Protein AF-A0AAU6WX00-F1 (afdb_monomer)

InterPro domains:
  IPR026444 Secretion system, C-terminal sorting domain [PF18962] (51-126)
  IPR026444 Secretion system, C-terminal sorting domain [TIGR04183] (52-126)

Radius of gyration: 24.41 Å; Cα contacts (8 Å, |Δi|>4): 246; chains: 1; bounding box: 46×41×66 Å

Secondary structure (DSSP, 8-state):
-THHHHHTTTB-TT-B---TT-TT--B-B----GGG--TTS---------EEESSSBSSEEEEEPPTT-EEEEEEEEEETT--EEEEEEEE-TTS---EE-TTPPSEEEEEEEEEETEEEEEEEEE--

Foldseek 3Di:
DCQQVCLVVQNEPPWDCPDPVDNPGTHGHNHHPPVPPDCPVPPPPVAQPKDKPDAQDEFWIWIQGPPQFDFFKKKWKAAPVRDTQDIDTRHDNPDRDIDTCPSPDFHKIKIFMDGDVDTHIDIGGYDD

Organism: NCBI:txid1854762

Structure (mmCIF, N/CA/C/O backbone):
data_AF-A0AAU6WX00-F1
#
_entry.id   AF-A0AAU6WX00-F1
#
loop_
_atom_site.group_PDB
_atom_site.id
_atom_site.type_symbol
_atom_site.label_atom_id
_atom_site.label_alt_id
_atom_site.label_comp_id
_atom_site.label_asym_id
_atom_site.label_entity_id
_atom_site.label_seq_id
_atom_site.pdbx_PDB_ins_code
_atom_site.Cartn_x
_atom_site.Cartn_y
_atom_site.Cartn_z
_atom_site.occupancy
_atom_site.B_iso_or_equiv
_atom_site.auth_seq_id
_atom_site.auth_comp_id
_atom_site.auth_asym_id
_atom_site.auth_atom_id
_atom_site.pdbx_PDB_model_num
ATOM 1 N N . MET A 1 1 ? 3.918 -11.934 -25.300 1.00 56.75 1 MET A N 1
ATOM 2 C CA . MET A 1 1 ? 4.643 -11.734 -26.574 1.00 56.75 1 MET A CA 1
ATOM 3 C C . MET A 1 1 ? 5.669 -12.849 -26.739 1.00 56.75 1 MET A C 1
ATOM 5 O O . MET A 1 1 ? 6.409 -13.113 -25.801 1.00 56.75 1 MET A O 1
ATOM 9 N N . ILE A 1 2 ? 5.679 -13.530 -27.888 1.00 70.06 2 ILE A N 1
ATOM 10 C CA . ILE A 1 2 ? 6.381 -14.813 -28.104 1.00 70.06 2 ILE A CA 1
ATOM 11 C C . ILE A 1 2 ? 7.905 -14.628 -28.327 1.00 70.06 2 ILE A C 1
ATOM 13 O O . ILE A 1 2 ? 8.667 -15.587 -28.233 1.00 70.06 2 ILE A O 1
ATOM 17 N N . TRP A 1 3 ? 8.397 -13.394 -28.498 1.00 77.31 3 TRP A N 1
ATOM 18 C CA . TRP A 1 3 ? 9.806 -13.103 -28.816 1.00 77.31 3 TRP A CA 1
ATOM 19 C C . TRP A 1 3 ? 10.831 -13.696 -27.837 1.00 77.31 3 TRP A C 1
ATOM 21 O O . TRP A 1 3 ? 11.871 -14.190 -28.253 1.00 77.31 3 TRP A O 1
ATOM 31 N N . ARG A 1 4 ? 10.517 -13.741 -26.534 1.00 77.50 4 ARG A N 1
ATOM 32 C CA . ARG A 1 4 ? 11.391 -14.372 -25.525 1.00 77.50 4 ARG A CA 1
ATOM 33 C C . ARG A 1 4 ? 11.595 -15.869 -25.768 1.00 77.50 4 ARG A C 1
ATOM 35 O O . ARG A 1 4 ? 12.636 -16.401 -25.406 1.00 77.50 4 ARG A O 1
ATOM 42 N N . THR A 1 5 ? 10.606 -16.554 -26.339 1.00 82.38 5 THR A N 1
ATOM 43 C CA . THR A 1 5 ? 10.718 -17.990 -26.637 1.00 82.38 5 THR A CA 1
ATOM 44 C C . THR A 1 5 ? 11.569 -18.244 -27.876 1.00 82.38 5 THR A C 1
ATOM 46 O O . THR A 1 5 ? 12.375 -19.165 -27.853 1.00 82.38 5 THR A O 1
ATOM 49 N N . PHE A 1 6 ? 11.470 -17.395 -28.902 1.00 86.62 6 PHE A N 1
ATOM 50 C CA . PHE A 1 6 ? 12.284 -17.500 -30.116 1.00 86.62 6 PHE A CA 1
ATOM 51 C C . PHE A 1 6 ? 13.732 -17.063 -29.887 1.00 86.62 6 PHE A C 1
ATOM 53 O O . PHE A 1 6 ? 14.642 -17.813 -30.223 1.00 86.62 6 PHE A O 1
ATOM 60 N N . ALA A 1 7 ? 13.953 -15.93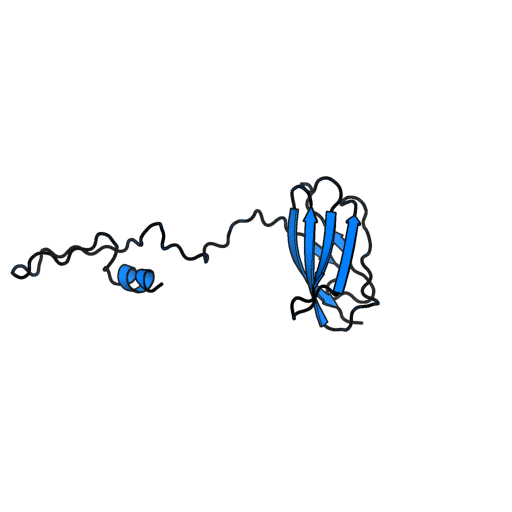5 -29.207 1.00 88.31 7 ALA A N 1
ATOM 61 C CA . ALA A 1 7 ? 15.293 -15.476 -28.851 1.00 88.31 7 ALA A CA 1
ATOM 62 C C . ALA A 1 7 ? 16.045 -16.518 -28.006 1.00 88.31 7 ALA A C 1
ATOM 64 O O . ALA A 1 7 ? 17.195 -16.812 -28.288 1.00 88.31 7 ALA A O 1
ATOM 65 N N . LYS A 1 8 ? 15.382 -17.197 -27.054 1.00 86.81 8 LYS A N 1
ATOM 66 C CA . LYS A 1 8 ? 15.976 -18.326 -26.302 1.00 86.81 8 LYS A CA 1
ATOM 67 C C . LYS A 1 8 ? 16.392 -19.521 -27.167 1.00 86.81 8 LYS A C 1
ATOM 69 O O . LYS A 1 8 ? 17.157 -20.355 -26.698 1.00 86.81 8 LYS A O 1
ATOM 74 N N . ARG A 1 9 ? 15.858 -19.639 -28.383 1.00 91.00 9 ARG A N 1
ATOM 75 C CA . ARG A 1 9 ? 16.219 -20.675 -29.359 1.00 91.00 9 ARG A CA 1
ATOM 76 C C . ARG A 1 9 ? 17.183 -20.156 -30.437 1.00 91.00 9 ARG A C 1
ATOM 78 O O . ARG A 1 9 ? 17.274 -20.787 -31.481 1.00 91.00 9 ARG A O 1
ATOM 85 N N . GLY A 1 10 ? 17.858 -19.026 -30.203 1.00 89.25 10 GLY A N 1
ATOM 86 C CA . GLY A 1 10 ? 18.832 -18.445 -31.135 1.00 89.25 10 GLY A CA 1
ATOM 87 C C . GLY A 1 10 ? 18.215 -17.597 -32.252 1.00 89.25 10 GLY A C 1
ATOM 88 O O . GLY A 1 10 ? 18.916 -17.203 -33.179 1.00 89.25 10 GLY A O 1
ATOM 89 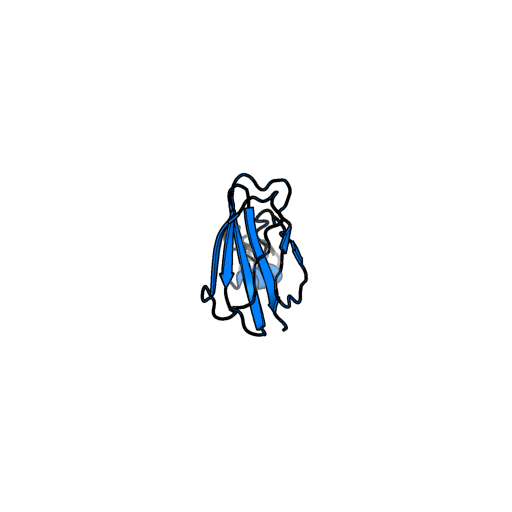N N . LEU A 1 11 ? 16.909 -17.303 -32.174 1.00 90.81 11 LEU A N 1
ATOM 90 C CA . LEU A 1 11 ? 16.162 -16.497 -33.149 1.00 90.81 11 LEU A CA 1
ATOM 91 C C . LEU A 1 11 ? 15.845 -15.099 -32.587 1.00 90.81 11 LEU A C 1
ATOM 93 O O . LEU A 1 11 ? 14.686 -14.686 -32.492 1.00 90.81 11 LEU A O 1
ATOM 97 N N . GLY A 1 12 ? 16.881 -14.416 -32.110 1.00 90.00 12 GLY A N 1
ATOM 98 C CA . GLY A 1 12 ? 16.861 -13.040 -31.619 1.00 90.00 12 GLY A CA 1
ATOM 99 C C . GLY A 1 12 ? 16.819 -12.008 -32.748 1.00 90.00 12 GLY A C 1
ATOM 100 O O . GLY A 1 12 ? 16.798 -12.358 -33.926 1.00 90.00 12 GLY A O 1
ATOM 101 N N . VAL A 1 13 ? 16.770 -10.718 -32.400 1.00 88.88 13 VAL A N 1
ATOM 102 C CA . VAL A 1 13 ? 16.589 -9.628 -33.386 1.00 88.88 13 VAL A CA 1
ATOM 103 C C . VAL A 1 13 ? 17.687 -9.532 -34.438 1.00 88.88 13 VAL A C 1
ATOM 105 O O . VAL A 1 13 ? 17.412 -9.064 -35.538 1.00 88.88 13 VAL A O 1
ATOM 108 N N . ASN A 1 14 ? 18.896 -9.982 -34.119 1.00 89.75 14 ASN A N 1
ATOM 109 C CA . ASN A 1 14 ? 20.043 -9.954 -35.022 1.00 89.75 14 ASN A CA 1
ATOM 110 C C . ASN A 1 14 ? 20.376 -11.341 -35.592 1.00 89.75 14 ASN A C 1
ATOM 112 O O . ASN A 1 14 ? 21.439 -11.511 -36.186 1.00 89.75 14 ASN A O 1
ATOM 116 N N . ALA A 1 15 ? 19.502 -12.338 -35.403 1.00 92.69 15 ALA A N 1
ATOM 117 C CA . ALA A 1 15 ? 19.726 -13.676 -35.934 1.00 92.69 15 ALA A CA 1
ATOM 118 C C . ALA A 1 15 ? 19.657 -13.649 -37.467 1.00 92.69 15 ALA A C 1
ATOM 120 O O . ALA A 1 15 ? 18.783 -13.003 -38.051 1.00 92.69 15 ALA A O 1
ATOM 121 N N . SER A 1 16 ? 20.555 -14.381 -38.123 1.00 93.50 16 SER A N 1
ATOM 122 C CA . SER A 1 16 ? 20.621 -14.478 -39.580 1.00 93.50 16 SER A CA 1
ATOM 123 C C . SER A 1 16 ? 20.601 -15.932 -40.025 1.00 93.50 16 SER A C 1
ATOM 125 O O . SER A 1 16 ? 21.386 -16.753 -39.555 1.00 93.50 16 SER A O 1
ATOM 127 N N . ALA A 1 17 ? 19.725 -16.236 -40.983 1.00 89.25 17 ALA A N 1
ATOM 128 C CA . ALA A 1 17 ? 19.623 -17.560 -41.591 1.00 89.25 17 ALA A CA 1
ATOM 129 C C . ALA A 1 17 ? 20.730 -17.848 -42.624 1.00 89.25 17 ALA A C 1
ATOM 131 O O . ALA A 1 17 ? 20.767 -18.952 -43.160 1.00 89.25 17 ALA A O 1
ATOM 132 N N . GLY A 1 18 ? 21.601 -16.875 -42.918 1.00 90.06 18 GLY A N 1
ATOM 133 C CA . GLY A 1 18 ? 22.670 -17.045 -43.899 1.00 90.06 18 GLY A CA 1
ATOM 134 C C . GLY A 1 18 ? 22.157 -17.283 -45.327 1.00 90.06 18 GLY A C 1
ATOM 135 O O . GLY A 1 18 ? 21.049 -16.870 -45.693 1.00 90.06 18 GLY A O 1
ATOM 136 N N . SER A 1 19 ? 22.978 -17.914 -46.165 1.00 91.25 19 SER A N 1
ATOM 137 C CA . SER A 1 19 ? 22.650 -18.240 -47.554 1.00 91.25 19 SER A CA 1
ATOM 138 C C . SER A 1 19 ? 22.005 -19.619 -47.680 1.00 91.25 19 SER A C 1
ATOM 140 O O . SER A 1 19 ? 22.460 -20.600 -47.107 1.00 91.25 19 SER A O 1
ATOM 142 N N . LYS A 1 20 ? 21.009 -19.760 -48.565 1.00 89.12 20 LYS A N 1
ATOM 143 C CA . LYS A 1 20 ? 20.348 -21.056 -48.835 1.00 89.12 20 LYS A CA 1
ATOM 144 C C . LYS A 1 20 ? 21.303 -22.149 -49.329 1.00 89.12 20 LYS A C 1
ATOM 146 O O . LYS A 1 20 ? 20.969 -23.326 -49.251 1.00 89.12 20 LYS A O 1
ATOM 151 N N . THR A 1 21 ? 22.444 -21.764 -49.897 1.00 92.25 21 THR A N 1
ATOM 152 C CA . THR A 1 21 ? 23.423 -22.684 -50.489 1.00 92.25 21 THR A CA 1
ATOM 153 C C . THR A 1 21 ? 24.611 -22.973 -49.573 1.00 92.25 21 THR A C 1
ATOM 155 O O . THR A 1 21 ? 25.502 -23.716 -49.977 1.00 92.25 21 THR A O 1
ATOM 158 N N . ASN A 1 22 ? 24.661 -22.396 -48.369 1.00 87.56 22 ASN A N 1
ATOM 159 C CA . ASN A 1 22 ? 25.727 -22.630 -47.402 1.00 87.56 22 ASN A CA 1
ATOM 160 C C . ASN A 1 22 ? 25.114 -22.897 -46.026 1.00 87.56 22 ASN A C 1
ATOM 162 O O . ASN A 1 22 ? 24.409 -22.067 -45.482 1.00 87.56 22 ASN A O 1
ATOM 166 N N . ILE A 1 23 ? 25.368 -24.072 -45.457 1.00 86.62 23 ILE A N 1
ATOM 167 C CA . ILE A 1 23 ? 24.773 -24.450 -44.168 1.00 86.62 23 ILE A CA 1
ATOM 168 C C . ILE A 1 23 ? 25.534 -23.882 -42.959 1.00 86.62 23 ILE A C 1
ATOM 170 O O . ILE A 1 23 ? 24.993 -23.897 -41.857 1.00 86.62 23 ILE A O 1
ATOM 174 N N . ASN A 1 24 ? 26.765 -23.390 -43.153 1.00 90.56 24 ASN A N 1
ATOM 175 C CA . ASN A 1 24 ? 27.687 -23.010 -42.076 1.00 90.56 24 ASN A CA 1
ATOM 176 C C . ASN A 1 24 ? 27.764 -21.492 -41.815 1.00 90.56 24 ASN A C 1
ATOM 178 O O . ASN A 1 24 ? 28.607 -21.065 -41.032 1.00 90.56 24 ASN A O 1
ATOM 182 N N . ASP A 1 25 ? 26.945 -20.667 -42.475 1.00 91.31 25 ASP A N 1
ATOM 183 C CA . ASP A 1 25 ? 26.974 -19.197 -42.362 1.00 91.31 25 ASP A CA 1
ATOM 184 C C . ASP A 1 25 ? 25.814 -18.613 -41.531 1.00 91.31 25 ASP A C 1
ATOM 186 O O . ASP A 1 25 ? 25.587 -17.401 -41.523 1.00 91.31 25 ASP A O 1
ATOM 190 N N . GLN A 1 26 ? 25.087 -19.472 -40.812 1.00 91.00 26 GLN A N 1
ATOM 191 C CA . GLN A 1 26 ? 24.025 -19.068 -39.895 1.00 91.00 26 GLN A CA 1
ATOM 192 C C . GLN A 1 26 ? 24.606 -18.379 -38.655 1.00 91.00 26 GLN A C 1
ATOM 194 O O . GLN A 1 26 ? 25.613 -18.815 -38.097 1.00 91.00 26 GLN A O 1
ATOM 199 N N . VAL A 1 27 ? 23.933 -17.323 -38.198 1.00 93.44 27 VAL A N 1
ATOM 200 C CA . VAL A 1 27 ? 24.303 -16.570 -36.994 1.00 93.44 27 VAL A CA 1
ATOM 201 C C . VAL A 1 27 ? 23.125 -16.589 -36.033 1.00 93.44 27 VAL A C 1
ATOM 203 O O . VAL A 1 27 ? 22.062 -16.045 -36.335 1.00 93.44 27 VAL A O 1
ATOM 206 N N . GLU A 1 28 ? 23.313 -17.219 -34.876 1.00 91.06 28 GLU A N 1
ATOM 207 C CA . GLU A 1 28 ? 22.334 -17.177 -33.793 1.00 91.06 28 GLU A CA 1
ATOM 208 C C . GLU A 1 28 ? 22.390 -15.840 -33.048 1.00 91.06 28 GLU A C 1
ATOM 210 O O . GLU A 1 28 ? 23.450 -15.239 -32.871 1.00 91.06 28 GLU A O 1
ATOM 215 N N . ASP A 1 29 ? 21.234 -15.383 -32.582 1.00 92.50 29 ASP A N 1
ATOM 216 C CA . ASP A 1 29 ? 21.135 -14.247 -31.676 1.00 92.50 29 ASP A CA 1
ATOM 217 C C . ASP A 1 29 ? 20.127 -14.558 -30.573 1.00 92.50 29 ASP A C 1
ATOM 219 O O . ASP A 1 29 ? 19.105 -15.199 -30.800 1.00 92.50 29 ASP A O 1
ATOM 223 N N . PHE A 1 30 ? 20.391 -14.076 -29.366 1.00 89.06 30 PHE A N 1
ATOM 224 C CA . PHE A 1 30 ? 19.519 -14.291 -28.209 1.00 89.06 30 PHE A CA 1
ATOM 225 C C . PHE A 1 30 ? 18.877 -12.994 -27.721 1.00 89.06 30 PHE A C 1
ATOM 227 O O . PHE A 1 30 ? 18.179 -12.982 -26.702 1.00 89.06 30 PHE A O 1
ATOM 234 N N . SER A 1 31 ? 19.101 -11.887 -28.431 1.00 88.12 31 SER A N 1
ATOM 235 C CA . SER A 1 31 ? 18.604 -10.585 -28.022 1.00 88.12 31 SER A CA 1
ATOM 236 C C . SER A 1 31 ? 17.117 -10.385 -28.360 1.00 88.12 31 SER A C 1
ATOM 238 O O . SER A 1 31 ? 16.564 -10.899 -29.337 1.00 88.12 31 SER A O 1
ATOM 240 N N . VAL A 1 32 ? 16.428 -9.659 -27.481 1.00 84.19 32 VAL A N 1
ATOM 241 C CA . VAL A 1 32 ? 14.994 -9.338 -27.566 1.00 84.19 32 VAL A CA 1
ATOM 242 C C . VAL A 1 32 ? 14.871 -7.839 -27.886 1.00 84.19 32 VAL A C 1
ATOM 244 O O . VAL A 1 32 ? 15.666 -7.069 -27.346 1.00 84.19 32 VAL A O 1
ATOM 247 N N . PRO A 1 33 ? 13.905 -7.379 -28.711 1.00 81.56 33 PRO A N 1
ATOM 248 C CA . PRO A 1 33 ? 13.762 -5.969 -29.031 1.00 81.56 33 PRO A CA 1
ATOM 249 C C . PRO A 1 33 ? 13.544 -5.162 -27.755 1.00 81.56 33 PRO A C 1
ATOM 251 O O . PRO A 1 33 ? 12.779 -5.574 -26.878 1.00 81.56 33 PRO A O 1
ATOM 254 N N . ALA A 1 34 ? 14.163 -3.984 -27.683 1.00 71.94 34 ALA A N 1
ATOM 255 C CA . ALA A 1 34 ? 14.091 -3.105 -26.516 1.00 71.94 34 ALA A CA 1
ATOM 256 C C . ALA A 1 34 ? 12.644 -2.724 -26.128 1.00 71.94 34 ALA A C 1
ATOM 258 O O . ALA A 1 34 ? 12.355 -2.520 -24.954 1.00 71.94 34 ALA A O 1
ATOM 259 N N . GLY A 1 35 ? 11.707 -2.707 -27.087 1.00 67.31 35 GLY A N 1
ATOM 260 C CA . GLY A 1 35 ? 10.279 -2.452 -26.843 1.00 67.31 35 GLY A CA 1
ATOM 261 C C . GLY A 1 35 ? 9.470 -3.655 -26.332 1.00 67.31 35 GLY A C 1
ATOM 262 O O . GLY A 1 35 ? 8.278 -3.526 -26.072 1.00 67.31 35 GLY A O 1
ATOM 263 N N . CYS A 1 36 ? 10.084 -4.834 -26.201 1.00 58.69 36 CYS A N 1
ATOM 264 C CA . CYS A 1 36 ? 9.406 -6.090 -25.864 1.00 58.69 36 CYS A CA 1
ATOM 265 C C . CYS A 1 36 ? 9.715 -6.593 -24.443 1.00 58.69 36 CYS A C 1
ATOM 267 O O . CYS A 1 36 ? 9.372 -7.730 -24.089 1.00 58.69 36 CYS A O 1
ATOM 269 N N . ALA A 1 37 ? 10.327 -5.751 -23.607 1.00 57.31 37 ALA A N 1
ATOM 270 C CA . ALA A 1 37 ? 10.394 -5.961 -22.169 1.00 57.31 37 ALA A CA 1
ATOM 271 C C . ALA A 1 37 ? 8.983 -5.810 -21.569 1.00 57.31 37 ALA A C 1
ATOM 273 O O . ALA A 1 37 ? 8.561 -4.742 -21.144 1.00 57.31 37 ALA A O 1
ATOM 274 N N . LEU A 1 38 ? 8.210 -6.899 -21.589 1.00 55.38 38 LEU A N 1
ATOM 275 C CA . LEU A 1 38 ? 6.988 -7.012 -20.794 1.00 55.38 38 LEU A CA 1
ATOM 276 C C . LEU A 1 38 ? 7.312 -6.724 -19.321 1.00 55.38 38 LEU A C 1
ATOM 278 O O . LEU A 1 38 ? 8.359 -7.149 -18.834 1.00 55.38 38 LEU A O 1
ATOM 282 N N . ALA A 1 39 ? 6.377 -6.044 -18.655 1.00 53.94 39 ALA A N 1
ATOM 283 C CA . ALA A 1 39 ? 6.3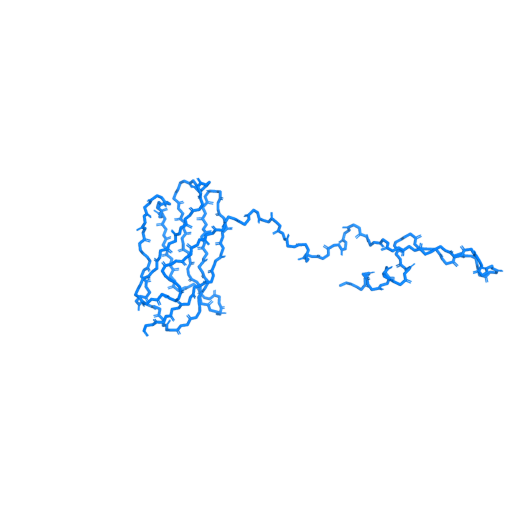91 -5.504 -17.292 1.00 53.94 39 ALA A CA 1
ATOM 284 C C . ALA A 1 39 ? 6.535 -6.540 -16.149 1.00 53.94 39 ALA A C 1
ATOM 286 O O . ALA A 1 39 ? 5.833 -6.475 -15.145 1.00 53.94 39 ALA A O 1
ATOM 287 N N . THR A 1 40 ? 7.400 -7.541 -16.310 1.00 53.19 40 THR A N 1
ATOM 288 C CA . THR A 1 40 ? 7.840 -8.436 -15.229 1.00 53.19 40 THR A CA 1
ATOM 289 C C . THR A 1 40 ? 9.131 -7.966 -14.578 1.00 53.19 40 THR A C 1
ATOM 291 O O . THR A 1 40 ? 9.500 -8.506 -13.540 1.00 53.19 40 THR A O 1
ATOM 294 N N . ASP A 1 41 ? 9.820 -6.977 -15.155 1.00 49.94 41 ASP A N 1
ATOM 295 C CA . ASP A 1 41 ? 10.606 -6.089 -14.309 1.00 49.94 41 ASP A CA 1
ATOM 296 C C . ASP A 1 41 ? 9.577 -5.421 -13.407 1.00 49.94 41 ASP A C 1
ATOM 298 O O . ASP A 1 41 ? 8.807 -4.579 -13.874 1.00 49.94 41 ASP A O 1
ATOM 302 N N . GLU A 1 42 ? 9.475 -5.898 -12.157 1.00 52.12 42 GLU A N 1
ATOM 303 C CA . GLU A 1 42 ? 8.764 -5.183 -11.105 1.00 52.12 42 GLU A CA 1
ATOM 304 C C . GLU A 1 42 ? 9.130 -3.723 -11.306 1.00 52.12 42 GLU A C 1
ATOM 306 O O . GLU A 1 42 ? 10.309 -3.367 -11.203 1.00 52.12 42 GLU A O 1
ATOM 311 N N . VAL A 1 43 ? 8.149 -2.894 -11.671 1.00 50.62 43 VAL A N 1
ATOM 312 C CA . VAL A 1 43 ? 8.356 -1.458 -11.660 1.00 50.62 43 VAL A CA 1
ATOM 313 C C . VAL A 1 43 ? 8.864 -1.208 -10.251 1.00 50.62 43 VAL A C 1
ATOM 315 O O . VAL A 1 43 ? 8.129 -1.384 -9.277 1.00 50.62 43 VAL A O 1
ATOM 318 N N . LYS A 1 44 ? 10.153 -0.870 -10.133 1.00 47.09 44 LYS A N 1
ATOM 319 C CA . LYS A 1 44 ? 10.734 -0.287 -8.932 1.00 47.09 44 LYS A CA 1
ATOM 320 C C . LYS A 1 44 ? 10.127 1.107 -8.801 1.00 47.09 44 LYS A C 1
ATOM 322 O O . LYS A 1 44 ? 10.839 2.100 -8.731 1.00 47.09 44 LYS A O 1
ATOM 327 N N . THR A 1 45 ? 8.796 1.202 -8.791 1.00 48.41 45 THR A N 1
ATOM 328 C CA . THR A 1 45 ? 8.103 2.224 -8.039 1.00 48.41 45 THR A CA 1
ATOM 329 C C . THR A 1 45 ? 8.763 2.091 -6.697 1.00 48.41 45 THR A C 1
ATOM 331 O O . THR A 1 45 ? 8.737 0.997 -6.131 1.00 48.41 45 THR A O 1
ATOM 334 N N . VAL A 1 46 ? 9.502 3.122 -6.294 1.00 49.94 46 VAL A N 1
ATOM 335 C CA . VAL A 1 46 ? 10.094 3.228 -4.967 1.00 49.94 46 VAL A CA 1
ATOM 336 C C . VAL A 1 46 ? 9.029 2.690 -4.024 1.00 49.94 46 VAL A C 1
ATOM 338 O O . VAL A 1 46 ? 7.983 3.318 -3.871 1.00 49.94 46 VAL A O 1
ATOM 341 N N . LYS A 1 47 ? 9.202 1.443 -3.558 1.00 54.66 47 LYS A N 1
ATOM 342 C CA . LYS A 1 47 ? 8.218 0.761 -2.724 1.00 54.66 47 LYS A CA 1
ATOM 343 C C . LYS A 1 47 ? 8.349 1.499 -1.406 1.00 54.66 47 LYS A C 1
ATOM 345 O O . LYS A 1 47 ? 9.146 1.115 -0.555 1.00 54.66 47 LYS A O 1
ATOM 350 N N . SER A 1 48 ? 7.649 2.623 -1.289 1.00 61.22 48 SER A N 1
ATOM 351 C CA . SER A 1 48 ? 7.422 3.323 -0.040 1.00 61.22 48 SER A CA 1
ATOM 352 C C . SER A 1 48 ? 6.590 2.357 0.792 1.00 61.22 48 SER A C 1
ATOM 354 O O . SER A 1 48 ? 5.364 2.362 0.749 1.00 61.22 48 SER A O 1
ATOM 356 N N . ASN A 1 49 ? 7.277 1.405 1.424 1.00 74.56 49 ASN A N 1
ATOM 357 C CA . ASN A 1 49 ? 6.655 0.304 2.133 1.00 74.56 49 ASN A CA 1
ATOM 358 C C . ASN A 1 49 ? 5.988 0.882 3.375 1.00 74.56 49 ASN A C 1
ATOM 360 O O . ASN A 1 49 ? 6.655 1.232 4.346 1.00 74.56 49 ASN A O 1
ATOM 364 N N . ILE A 1 50 ? 4.665 0.987 3.329 1.00 88.12 50 ILE A N 1
ATOM 365 C CA . ILE A 1 50 ? 3.853 1.184 4.524 1.00 88.12 50 ILE A CA 1
ATOM 366 C C . ILE A 1 50 ? 3.768 -0.147 5.273 1.00 88.12 50 ILE A C 1
ATOM 368 O O . ILE A 1 50 ? 3.658 -1.209 4.653 1.00 88.12 50 ILE A O 1
ATOM 372 N N . SER A 1 51 ? 3.782 -0.109 6.602 1.00 90.38 51 SER A N 1
ATOM 373 C CA . SER A 1 51 ? 3.440 -1.282 7.410 1.00 90.38 51 SER A CA 1
ATOM 374 C C . SER A 1 51 ? 2.118 -1.055 8.127 1.00 90.38 51 SER A C 1
ATOM 376 O O . SER A 1 51 ? 1.829 0.045 8.588 1.00 90.38 51 SER A O 1
ATOM 378 N N . ILE A 1 52 ? 1.288 -2.095 8.178 1.00 93.62 52 ILE A N 1
ATOM 379 C CA . ILE A 1 52 ? -0.039 -2.047 8.793 1.00 93.62 52 ILE A CA 1
ATOM 380 C C . ILE A 1 52 ? -0.054 -3.018 9.965 1.00 93.62 52 ILE A C 1
ATOM 382 O O . ILE A 1 52 ? 0.317 -4.182 9.802 1.00 93.62 52 ILE A O 1
ATOM 386 N N . TYR A 1 53 ? -0.467 -2.541 11.137 1.00 94.81 53 TYR A N 1
ATOM 387 C CA . TYR A 1 53 ? -0.490 -3.335 12.360 1.00 94.81 53 TYR A CA 1
ATOM 388 C C . TYR A 1 53 ? -1.653 -2.938 13.285 1.00 94.81 53 TYR A C 1
ATOM 390 O O . TYR A 1 53 ? -2.026 -1.772 13.317 1.00 94.81 53 TYR A O 1
ATOM 398 N N . PRO A 1 54 ? -2.201 -3.870 14.081 1.00 95.19 54 PRO A N 1
ATOM 399 C CA . PRO A 1 54 ? -1.998 -5.309 13.961 1.00 95.19 54 PRO A CA 1
ATOM 400 C C . PRO A 1 54 ? -2.637 -5.850 12.672 1.00 95.19 54 PRO A C 1
ATOM 402 O O . PRO A 1 54 ? -3.624 -5.318 12.173 1.00 95.19 54 PRO A O 1
ATOM 405 N N . ASN A 1 55 ? -2.061 -6.918 12.127 1.00 94.56 55 ASN A N 1
ATOM 406 C CA . ASN A 1 55 ? -2.637 -7.675 11.022 1.00 94.56 55 ASN A CA 1
ATOM 407 C C . ASN A 1 55 ? -2.515 -9.175 11.360 1.00 94.56 55 ASN A C 1
ATOM 409 O O . ASN A 1 55 ? -1.384 -9.658 11.433 1.00 94.56 55 ASN A O 1
ATOM 413 N N . PRO A 1 56 ? -3.615 -9.920 11.587 1.00 96.00 56 PRO A N 1
ATOM 414 C CA . PRO A 1 56 ? -5.014 -9.509 11.427 1.00 96.00 56 PRO A CA 1
ATOM 415 C C . PRO A 1 56 ? -5.494 -8.433 12.418 1.00 96.00 56 PRO A C 1
ATOM 417 O O . PRO A 1 56 ? -5.143 -8.463 13.596 1.00 96.00 56 PRO A O 1
ATOM 420 N N . ALA A 1 57 ? -6.316 -7.503 11.936 1.00 96.19 57 ALA A N 1
ATOM 421 C CA . ALA A 1 57 ? -6.945 -6.438 12.713 1.00 96.19 57 ALA A CA 1
ATOM 422 C C . ALA A 1 57 ? -8.293 -6.900 13.290 1.00 96.19 57 ALA A C 1
ATOM 424 O O . ALA A 1 57 ? -9.053 -7.586 12.603 1.00 96.19 57 ALA A O 1
ATOM 425 N N . LYS A 1 58 ? -8.598 -6.514 14.536 1.00 94.06 58 LYS A N 1
ATOM 426 C CA . LYS A 1 58 ? -9.873 -6.848 15.204 1.00 94.06 58 LYS A CA 1
ATOM 427 C C . LYS A 1 58 ? -10.869 -5.691 15.175 1.00 94.06 58 LYS A C 1
ATOM 429 O O . LYS A 1 58 ? -11.915 -5.803 14.550 1.00 94.06 58 LYS A O 1
ATOM 434 N N . ASN A 1 59 ? -10.512 -4.598 15.852 1.00 94.31 59 ASN A N 1
ATOM 435 C CA . ASN A 1 59 ? -11.345 -3.399 15.987 1.00 94.31 59 ASN A CA 1
ATOM 436 C C . ASN A 1 59 ? -10.748 -2.231 15.205 1.00 94.31 59 ASN A C 1
ATOM 438 O O . ASN A 1 59 ? -11.467 -1.502 14.531 1.00 94.31 59 ASN A O 1
ATOM 442 N N . GLU A 1 60 ? -9.426 -2.098 15.219 1.00 94.75 60 GLU A N 1
ATOM 443 C CA . GLU A 1 60 ? -8.701 -1.022 14.556 1.00 94.75 60 GLU A CA 1
ATOM 444 C C . GLU A 1 60 ? -7.327 -1.495 14.076 1.00 94.75 60 GLU A C 1
ATOM 446 O O . GLU A 1 60 ? -6.810 -2.524 14.528 1.00 94.75 60 GLU A O 1
ATOM 451 N N . PHE A 1 61 ? -6.740 -0.730 13.162 1.00 95.19 61 PHE A N 1
ATOM 452 C CA . PHE A 1 61 ? -5.343 -0.857 12.770 1.00 95.19 61 PHE A CA 1
ATOM 453 C C . PHE A 1 61 ? -4.686 0.514 12.605 1.00 95.19 61 PHE A C 1
ATOM 455 O O . PHE A 1 61 ? -5.342 1.547 12.487 1.00 95.19 61 PHE A O 1
ATOM 462 N N . PHE A 1 62 ? -3.362 0.496 12.567 1.00 94.44 62 PHE A N 1
ATOM 463 C CA . PHE A 1 62 ? -2.480 1.638 12.417 1.00 94.44 62 PHE A CA 1
ATOM 464 C C . PHE A 1 62 ? -1.610 1.444 11.182 1.00 94.44 62 PHE A C 1
ATOM 466 O O . PHE A 1 62 ? -1.299 0.315 10.789 1.00 94.44 62 PHE A O 1
ATOM 473 N N . ILE A 1 63 ? -1.193 2.559 10.592 1.00 92.62 63 ILE A N 1
ATOM 474 C CA . ILE A 1 63 ? -0.296 2.587 9.442 1.00 92.62 63 ILE A CA 1
ATOM 475 C C . ILE A 1 63 ? 0.996 3.266 9.885 1.00 92.62 63 ILE A C 1
ATOM 477 O O . ILE A 1 63 ? 0.969 4.382 10.398 1.00 92.62 63 ILE A O 1
ATOM 481 N N . ASN A 1 64 ? 2.127 2.590 9.703 1.00 90.88 64 ASN A N 1
ATOM 482 C CA . ASN A 1 64 ? 3.433 3.217 9.803 1.00 90.88 64 ASN A CA 1
ATOM 483 C C . ASN A 1 64 ? 3.808 3.785 8.437 1.00 90.88 64 ASN A C 1
ATOM 485 O O . ASN A 1 64 ? 3.898 3.041 7.453 1.00 90.88 64 ASN A O 1
ATOM 489 N N . PHE A 1 65 ? 4.042 5.089 8.393 1.00 89.12 65 PHE A N 1
ATOM 490 C CA . PHE A 1 65 ? 4.476 5.775 7.187 1.00 89.12 65 PHE A CA 1
ATOM 491 C C . PHE A 1 65 ? 6.009 5.828 7.140 1.00 89.12 65 PHE A C 1
ATOM 493 O O . PHE A 1 65 ? 6.653 5.984 8.180 1.00 89.12 65 PHE A O 1
ATOM 500 N N . PRO A 1 66 ? 6.625 5.690 5.957 1.00 85.00 66 PRO A N 1
ATOM 501 C CA . PRO A 1 66 ? 8.057 5.894 5.808 1.00 85.00 66 PRO A CA 1
ATOM 502 C C . PRO A 1 66 ? 8.412 7.375 6.025 1.00 85.00 66 PRO A C 1
ATOM 504 O O . PRO A 1 66 ? 7.599 8.266 5.771 1.00 85.00 66 PRO A O 1
ATOM 507 N N . SER A 1 67 ? 9.639 7.641 6.480 1.00 80.88 67 SER A N 1
ATOM 508 C CA . SER A 1 67 ? 10.107 8.974 6.904 1.00 80.88 67 SER A CA 1
ATOM 509 C C . SER A 1 67 ? 10.114 10.038 5.802 1.00 80.88 67 SER A C 1
ATOM 511 O O . SER A 1 67 ? 10.159 11.227 6.093 1.00 80.88 67 SER A O 1
ATOM 513 N N . ASN A 1 68 ? 10.059 9.628 4.536 1.00 80.62 68 ASN A N 1
ATOM 514 C CA . ASN A 1 68 ? 9.961 10.511 3.376 1.00 80.62 68 ASN A CA 1
ATOM 515 C C . ASN A 1 68 ? 8.517 10.932 3.044 1.00 80.62 68 ASN A C 1
ATOM 517 O O . ASN A 1 68 ? 8.306 11.608 2.038 1.00 80.62 68 ASN A O 1
ATOM 521 N N . THR A 1 69 ? 7.525 10.513 3.836 1.00 82.38 69 THR A N 1
ATOM 522 C CA . THR A 1 69 ? 6.128 10.918 3.644 1.00 82.38 69 THR A CA 1
ATOM 523 C C . THR A 1 69 ? 5.947 12.357 4.103 1.00 82.38 69 THR A C 1
ATOM 525 O O . THR A 1 69 ? 6.142 12.661 5.277 1.00 82.38 69 THR A O 1
ATOM 528 N N . LEU A 1 70 ? 5.560 13.244 3.188 1.00 81.62 70 LEU A N 1
ATOM 529 C CA . LEU A 1 70 ? 5.419 14.669 3.473 1.00 81.62 70 LEU A CA 1
ATOM 530 C C . LEU A 1 70 ?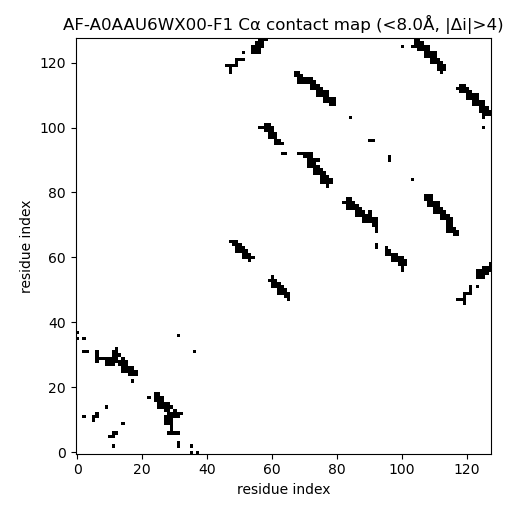 3.954 15.101 3.444 1.00 81.62 70 LEU A C 1
ATOM 532 O O . LEU A 1 70 ? 3.165 14.674 2.600 1.00 81.62 70 LEU A O 1
ATOM 536 N N . GLY A 1 71 ? 3.611 16.026 4.338 1.00 87.56 71 GLY A N 1
ATOM 537 C CA . GLY A 1 71 ? 2.272 16.597 4.409 1.00 87.56 71 GLY A CA 1
ATOM 538 C C . GLY A 1 71 ? 1.219 15.583 4.850 1.00 87.56 71 GLY A C 1
ATOM 539 O O . GLY A 1 71 ? 1.522 14.575 5.479 1.00 87.56 71 GLY A O 1
ATOM 540 N N . LYS A 1 72 ? -0.046 15.883 4.557 1.00 89.88 72 LYS A N 1
ATOM 541 C CA . LYS A 1 72 ? -1.162 15.014 4.932 1.00 89.88 72 LYS A CA 1
ATOM 542 C C . LYS A 1 72 ? -1.424 13.974 3.847 1.00 89.88 72 LYS A C 1
ATOM 544 O O . LYS A 1 72 ? -1.367 14.298 2.662 1.00 89.88 72 LYS A O 1
ATOM 549 N N . VAL A 1 73 ? -1.772 12.761 4.257 1.00 91.62 73 VAL A N 1
ATOM 550 C CA . VAL A 1 73 ? -2.078 11.638 3.366 1.00 91.62 73 VAL A CA 1
ATOM 551 C C . VAL A 1 73 ? -3.576 11.343 3.329 1.00 91.62 73 VAL A C 1
ATOM 553 O O . VAL A 1 73 ? -4.321 11.693 4.249 1.00 91.62 73 VAL A O 1
ATOM 556 N N . SER A 1 74 ? -4.002 10.696 2.250 1.00 92.69 74 SER A N 1
ATOM 557 C CA . SER A 1 74 ? -5.319 10.087 2.089 1.00 92.69 74 SER A CA 1
ATOM 558 C C . SER A 1 74 ? -5.174 8.568 2.158 1.00 92.69 74 SER A C 1
ATOM 560 O O . SER A 1 74 ? -4.247 8.000 1.571 1.00 92.69 74 SER A O 1
ATOM 562 N N . VAL A 1 75 ? -6.054 7.923 2.916 1.00 93.94 75 VAL A N 1
ATOM 563 C CA . VAL A 1 75 ? -6.090 6.475 3.122 1.00 93.94 75 VAL A CA 1
ATOM 564 C C . VAL A 1 75 ? -7.425 5.953 2.613 1.00 93.94 75 VAL A C 1
ATOM 566 O O . VAL A 1 75 ? -8.479 6.307 3.127 1.00 93.94 75 VAL A O 1
ATOM 569 N N . GLU A 1 76 ? -7.371 5.063 1.634 1.00 95.19 76 GLU A N 1
ATOM 570 C CA . GLU A 1 76 ? -8.521 4.426 1.00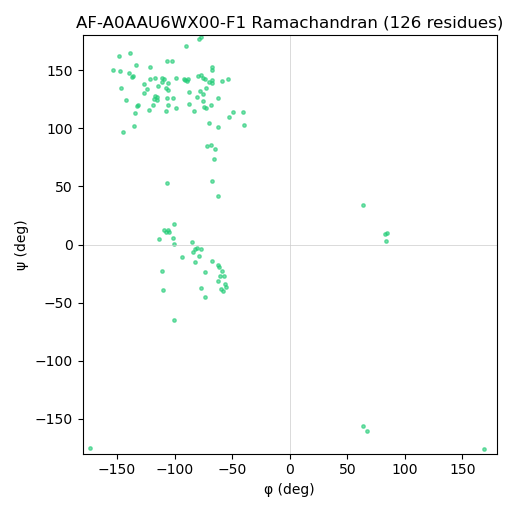4 1.00 95.19 76 GLU A CA 1
ATOM 571 C C . GLU A 1 76 ? -8.494 2.925 1.320 1.00 95.19 76 GLU A C 1
ATOM 573 O O . GLU A 1 76 ? -7.449 2.279 1.233 1.00 95.19 76 GLU A O 1
ATOM 578 N N . ILE A 1 77 ? -9.638 2.342 1.670 1.00 95.88 77 ILE A N 1
ATOM 579 C CA . ILE A 1 77 ? -9.778 0.904 1.920 1.00 95.88 77 ILE A CA 1
ATOM 580 C C . ILE A 1 77 ? -10.709 0.317 0.871 1.00 95.88 77 ILE A C 1
ATOM 582 O O . ILE A 1 77 ? -11.847 0.763 0.722 1.00 95.88 77 ILE A O 1
ATOM 586 N N . TYR A 1 78 ? -10.239 -0.723 0.196 1.00 96.50 78 TYR A N 1
ATOM 587 C CA . TYR A 1 78 ? -10.966 -1.451 -0.832 1.00 96.50 78 TYR A CA 1
ATOM 588 C C . TYR A 1 78 ? -11.203 -2.898 -0.409 1.00 96.50 78 TYR A C 1
ATOM 590 O O . TYR A 1 78 ? -10.339 -3.519 0.214 1.00 96.50 78 TYR A O 1
ATOM 598 N N . ASP A 1 79 ? -12.360 -3.449 -0.761 1.00 95.75 79 ASP A N 1
ATOM 599 C CA . ASP A 1 79 ? -12.591 -4.892 -0.667 1.00 95.75 79 ASP A CA 1
ATOM 600 C C . ASP A 1 79 ? -11.942 -5.658 -1.838 1.00 95.75 79 ASP A C 1
ATOM 602 O O . ASP A 1 79 ? -11.366 -5.070 -2.757 1.00 95.75 79 ASP A O 1
ATOM 606 N N . MET A 1 80 ? -12.036 -6.991 -1.823 1.00 92.12 80 MET A N 1
ATOM 607 C CA . MET A 1 80 ? -11.459 -7.844 -2.874 1.00 92.12 80 MET A CA 1
ATOM 608 C C . MET A 1 80 ? -12.138 -7.703 -4.245 1.00 92.12 80 MET A C 1
ATOM 610 O O . MET A 1 80 ? -11.571 -8.152 -5.238 1.00 92.12 80 MET A O 1
ATOM 614 N N . SER A 1 81 ? -13.326 -7.091 -4.316 1.00 94.06 81 SER A N 1
ATOM 615 C CA . SER A 1 81 ? -13.976 -6.745 -5.587 1.00 94.06 81 SER A CA 1
ATOM 616 C C . SER A 1 81 ? -13.475 -5.413 -6.160 1.00 94.06 81 SER A C 1
ATOM 618 O O . SER A 1 81 ? -13.824 -5.056 -7.282 1.00 94.06 81 SER A O 1
ATOM 620 N N . GLY A 1 82 ? -12.644 -4.681 -5.406 1.00 92.75 82 GLY A N 1
ATOM 621 C CA . GLY A 1 82 ? -12.154 -3.352 -5.765 1.00 92.75 82 GLY A CA 1
ATOM 622 C C . GLY A 1 82 ? -13.113 -2.220 -5.390 1.00 92.75 82 GLY A C 1
ATOM 623 O O . GLY A 1 82 ? -12.893 -1.079 -5.792 1.00 92.75 82 GLY A O 1
ATOM 624 N N . LYS A 1 83 ? -14.169 -2.493 -4.616 1.00 94.31 83 LYS A N 1
ATOM 625 C CA . LYS A 1 83 ? -15.100 -1.465 -4.142 1.00 94.31 83 LYS A CA 1
ATOM 626 C C . LYS A 1 83 ? -14.480 -0.695 -2.978 1.00 94.31 83 LYS A C 1
ATOM 628 O O . LYS A 1 83 ? -13.989 -1.297 -2.026 1.00 94.31 83 LYS A O 1
ATOM 633 N N . LEU A 1 84 ? -14.545 0.637 -3.032 1.00 94.31 84 LEU A N 1
ATOM 634 C CA . LEU A 1 84 ? -14.149 1.516 -1.927 1.00 94.31 84 LEU A CA 1
ATOM 635 C C . LEU A 1 84 ? -15.142 1.360 -0.764 1.00 94.31 84 LEU A C 1
ATOM 637 O O . LEU A 1 84 ? -16.336 1.613 -0.927 1.00 94.31 84 LEU A O 1
ATOM 641 N N . VAL A 1 85 ? -14.651 0.937 0.400 1.00 95.44 85 VAL A N 1
ATOM 642 C CA . VAL A 1 85 ? -15.465 0.673 1.602 1.00 95.44 85 VAL A CA 1
ATOM 643 C C . VAL A 1 85 ? -15.224 1.675 2.728 1.00 95.44 85 VAL A C 1
ATOM 645 O O . VAL A 1 85 ? -16.096 1.860 3.573 1.00 95.44 85 VAL A O 1
ATOM 648 N N . SER A 1 86 ? -14.067 2.338 2.744 1.00 93.38 86 SER A N 1
ATOM 649 C CA . SER A 1 86 ? -13.762 3.424 3.676 1.00 93.38 86 SER A CA 1
ATOM 650 C C . SER A 1 86 ? -12.729 4.366 3.067 1.00 93.38 86 SER A C 1
ATOM 652 O O . SER A 1 86 ? -11.895 3.930 2.273 1.00 93.38 86 SER A O 1
ATOM 654 N N . SER A 1 87 ? -12.778 5.639 3.443 1.00 93.12 87 SER A N 1
ATOM 655 C CA . SER A 1 87 ? -11.813 6.652 3.025 1.00 93.12 87 SER A CA 1
ATOM 656 C C . SER A 1 87 ? -11.614 7.655 4.151 1.00 93.12 87 SER A C 1
ATOM 658 O O . SER A 1 87 ? -12.588 8.111 4.747 1.00 93.12 87 SER A O 1
ATOM 660 N N . GLU A 1 88 ? -10.363 8.000 4.422 1.00 91.19 88 GLU A N 1
ATOM 661 C CA . GLU A 1 88 ? -9.962 8.979 5.425 1.00 91.19 88 GLU A CA 1
ATOM 662 C C . GLU A 1 88 ? -8.957 9.943 4.799 1.00 91.19 88 GLU A C 1
ATOM 664 O O . GLU A 1 88 ? -7.884 9.543 4.345 1.00 91.19 88 GLU A O 1
ATOM 669 N N . ASP A 1 89 ? -9.296 11.227 4.788 1.00 88.88 89 ASP A N 1
ATOM 670 C CA . ASP A 1 89 ? -8.450 12.265 4.213 1.00 88.88 89 ASP A CA 1
ATOM 671 C C . ASP A 1 89 ? -7.714 13.049 5.292 1.00 88.88 89 ASP A C 1
ATOM 673 O O . ASP A 1 89 ? -8.158 13.182 6.433 1.00 88.88 89 ASP A O 1
ATOM 677 N N . LYS A 1 90 ? -6.610 13.681 4.886 1.00 84.69 90 LYS A N 1
ATOM 678 C CA . LYS A 1 90 ? -5.882 14.656 5.703 1.00 84.69 90 LYS A CA 1
ATOM 679 C C . LYS A 1 90 ? -5.279 14.050 6.988 1.00 84.69 90 LYS A C 1
ATOM 681 O O . LYS A 1 90 ? -5.163 14.754 7.993 1.00 84.69 90 LYS A O 1
ATOM 686 N N . ILE A 1 91 ? -4.839 12.791 6.944 1.00 85.50 91 ILE A N 1
ATOM 687 C CA . ILE A 1 91 ? -4.119 12.136 8.046 1.00 85.50 91 ILE A CA 1
ATOM 688 C C . ILE A 1 91 ? -2.678 12.653 8.086 1.00 85.50 91 ILE A C 1
ATOM 690 O O . ILE A 1 91 ? -1.989 12.661 7.069 1.00 85.50 91 ILE A O 1
ATOM 694 N N . SER A 1 92 ? -2.208 13.087 9.254 1.00 84.75 92 SER A N 1
ATOM 695 C CA . SER A 1 92 ? -0.797 13.439 9.447 1.00 84.75 92 SER A CA 1
ATOM 696 C C . SER A 1 92 ? 0.035 12.168 9.674 1.00 84.75 92 SER A C 1
ATOM 698 O O . SER A 1 92 ? -0.311 11.422 10.589 1.00 84.75 92 SER A O 1
ATOM 700 N N . PRO A 1 93 ? 1.128 11.926 8.926 1.00 81.81 93 PRO A N 1
ATOM 701 C CA . PRO A 1 93 ? 1.993 10.753 9.095 1.00 81.81 93 PRO A CA 1
ATOM 702 C C . PRO A 1 93 ? 2.570 10.594 10.507 1.00 81.81 93 PRO A C 1
ATOM 704 O O . PRO A 1 93 ? 2.708 9.476 10.996 1.00 81.81 93 PRO A O 1
ATOM 707 N N . ASP A 1 94 ? 2.859 11.712 11.178 1.00 79.56 94 ASP A N 1
ATOM 708 C CA . ASP A 1 94 ? 3.385 11.733 12.549 1.00 79.56 94 ASP A CA 1
ATOM 709 C C . ASP A 1 94 ? 2.320 11.388 13.600 1.00 79.56 94 ASP A C 1
ATOM 711 O O . ASP A 1 94 ? 2.626 10.938 14.707 1.00 79.56 94 ASP A O 1
ATOM 715 N N . ALA A 1 95 ? 1.045 11.598 13.265 1.00 75.38 95 ALA A N 1
ATOM 716 C CA . ALA A 1 95 ? -0.054 11.240 14.136 1.00 75.38 95 ALA A CA 1
ATOM 717 C C . ALA A 1 95 ? -0.358 9.753 13.937 1.00 75.38 95 ALA A C 1
ATOM 719 O O . A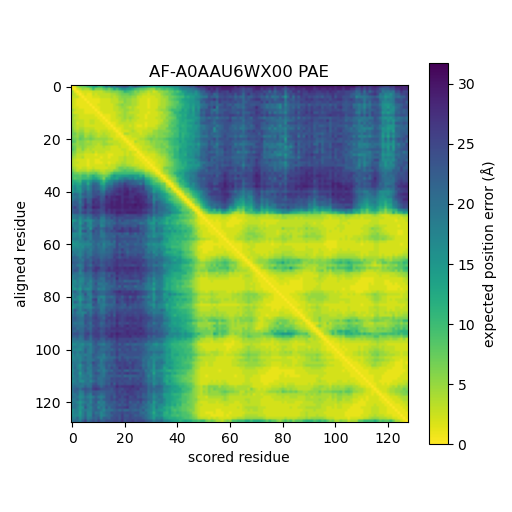LA A 1 95 ? -0.828 9.343 12.877 1.00 75.38 95 ALA A O 1
ATOM 720 N N . LYS A 1 96 ? -0.139 8.938 14.975 1.00 78.38 96 LYS A N 1
ATOM 721 C CA . LYS A 1 96 ? -0.580 7.533 15.020 1.00 78.38 96 LYS A CA 1
ATOM 722 C C . LYS A 1 96 ? -2.111 7.456 15.042 1.00 78.38 96 LYS A C 1
ATOM 724 O O . LYS A 1 96 ? -2.722 7.204 16.077 1.00 78.38 96 LYS A O 1
ATOM 729 N N . LYS A 1 97 ? -2.742 7.733 13.904 1.00 87.19 97 LYS A N 1
ATOM 730 C CA . LYS A 1 97 ? -4.191 7.699 13.735 1.00 87.19 97 LYS A CA 1
ATOM 731 C C . LYS A 1 97 ? -4.650 6.245 13.654 1.00 87.19 97 LYS A C 1
ATOM 733 O O . LYS A 1 97 ? -4.198 5.499 12.788 1.00 87.19 97 LYS A O 1
ATOM 738 N N . ALA A 1 98 ? -5.559 5.871 14.547 1.00 91.81 98 ALA A N 1
ATOM 739 C CA . ALA A 1 98 ? -6.268 4.604 14.468 1.00 91.81 98 ALA A CA 1
ATOM 740 C C . ALA A 1 98 ? -7.303 4.641 13.335 1.00 91.81 98 ALA A C 1
ATOM 742 O O . ALA A 1 98 ? -8.052 5.616 13.201 1.00 91.81 98 ALA A O 1
ATOM 743 N N . ILE A 1 99 ? -7.345 3.572 12.543 1.00 93.06 99 ILE A N 1
ATOM 744 C CA . ILE A 1 99 ? -8.340 3.334 11.499 1.00 93.06 99 ILE A CA 1
ATOM 745 C C . ILE A 1 99 ? -9.282 2.235 11.990 1.00 93.06 99 ILE A C 1
ATOM 747 O O . ILE A 1 99 ? -8.859 1.095 12.185 1.00 93.06 99 ILE A O 1
ATOM 751 N N . SER A 1 100 ? -10.555 2.576 12.207 1.00 93.50 100 SER A N 1
ATOM 752 C CA . SER A 1 100 ? -11.562 1.623 12.693 1.00 93.50 100 SER A CA 1
ATOM 753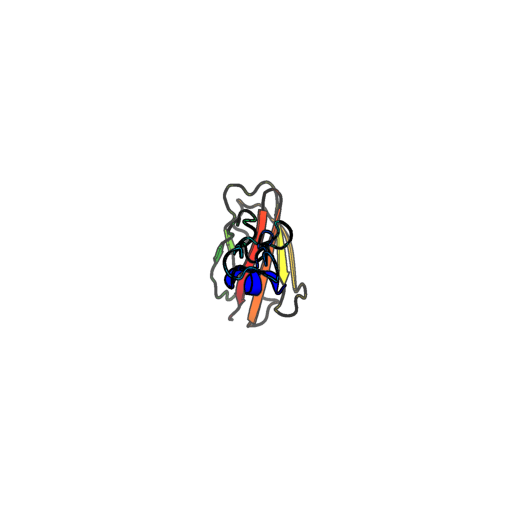 C C . SER A 1 100 ? -11.979 0.628 11.601 1.00 93.50 100 SER A C 1
ATOM 755 O O . SER A 1 100 ? -12.133 0.969 10.427 1.00 93.50 100 SER A O 1
ATOM 757 N N . THR A 1 101 ? -12.206 -0.616 12.018 1.00 94.19 101 THR A N 1
ATOM 758 C CA . THR A 1 101 ? -12.720 -1.732 11.211 1.00 94.19 101 THR A CA 1
ATOM 759 C C . THR A 1 101 ? -14.172 -2.079 11.562 1.00 94.19 101 THR A C 1
ATOM 761 O O . THR A 1 101 ? -14.705 -3.093 11.111 1.00 94.19 101 THR A O 1
ATOM 764 N N . ASP A 1 102 ? -14.865 -1.242 12.341 1.00 91.75 102 ASP A N 1
ATOM 765 C CA . ASP A 1 102 ? -16.217 -1.537 12.837 1.00 91.75 102 ASP A CA 1
ATOM 766 C C . ASP A 1 102 ? -17.217 -1.763 11.701 1.00 91.75 102 ASP A C 1
ATOM 768 O O . ASP A 1 102 ? -18.025 -2.689 11.754 1.00 91.75 102 ASP A O 1
ATOM 772 N N . ARG A 1 103 ? -17.089 -0.981 10.625 1.00 90.31 103 ARG A N 1
ATOM 773 C CA . ARG A 1 103 ? -17.919 -1.079 9.413 1.00 90.31 103 ARG A CA 1
ATOM 774 C C . ARG A 1 103 ? -17.464 -2.167 8.435 1.00 90.31 103 ARG A C 1
ATOM 776 O O . ARG A 1 103 ? -18.109 -2.367 7.410 1.00 90.31 103 ARG A O 1
ATOM 783 N N . LEU A 1 104 ? -16.358 -2.850 8.726 1.00 93.56 104 LEU A N 1
ATOM 784 C CA . LEU A 1 104 ? -15.803 -3.922 7.905 1.00 93.56 104 LEU A CA 1
ATOM 785 C C . LEU A 1 104 ? -16.223 -5.284 8.469 1.00 93.56 104 LEU A C 1
ATOM 787 O O . LEU A 1 104 ? -16.318 -5.476 9.683 1.00 93.56 104 LEU A O 1
ATOM 791 N N . ILE A 1 105 ? -16.486 -6.240 7.584 1.00 94.06 105 ILE A N 1
ATOM 792 C CA . ILE A 1 105 ? -16.736 -7.635 7.962 1.00 94.06 105 ILE A CA 1
ATOM 793 C C . ILE A 1 105 ? -15.417 -8.413 7.977 1.00 94.06 105 ILE A C 1
ATOM 795 O O . ILE A 1 105 ? -14.384 -7.922 7.524 1.00 94.06 105 ILE A O 1
ATOM 799 N N . ASN A 1 106 ? -15.441 -9.643 8.489 1.00 96.12 106 ASN A N 1
ATOM 800 C CA . ASN A 1 106 ? -14.271 -10.514 8.438 1.00 96.12 106 ASN A CA 1
ATOM 801 C C . ASN A 1 106 ? -13.896 -10.803 6.980 1.00 96.12 106 ASN A C 1
ATOM 803 O O . ASN A 1 106 ? -14.729 -11.258 6.197 1.00 96.12 106 ASN A O 1
ATOM 807 N N . GLY A 1 107 ? -12.645 -10.539 6.615 1.00 95.25 107 GLY A N 1
ATOM 808 C CA . GLY A 1 107 ? -12.218 -10.613 5.225 1.00 95.25 107 GLY A CA 1
ATOM 809 C C . GLY A 1 107 ? -10.840 -10.018 4.976 1.00 95.25 107 GLY A C 1
ATOM 810 O O . GLY A 1 107 ? -10.129 -9.615 5.894 1.00 95.25 107 GLY A O 1
ATOM 811 N N . THR A 1 108 ? -10.454 -9.990 3.705 1.00 96.44 108 THR A N 1
ATOM 812 C CA . THR A 1 108 ? -9.214 -9.355 3.244 1.00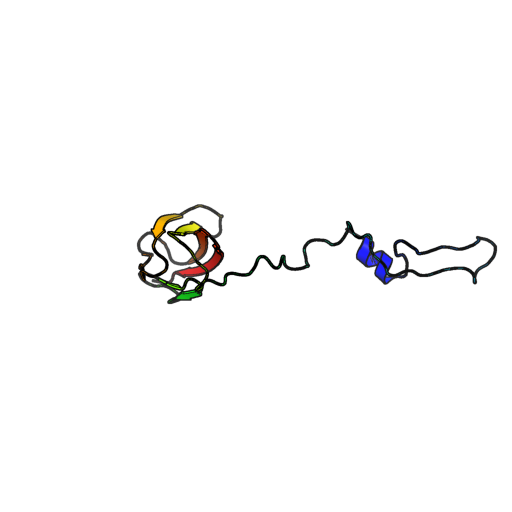 96.44 108 THR A CA 1
ATOM 813 C C . THR A 1 108 ? -9.552 -8.052 2.536 1.00 96.44 108 THR A C 1
ATOM 815 O O . THR A 1 108 ? -10.503 -8.001 1.759 1.00 96.44 108 THR A O 1
ATOM 818 N N . TYR A 1 109 ? -8.757 -7.021 2.795 1.00 96.50 109 TYR A N 1
ATOM 819 C CA . TYR A 1 109 ? -8.919 -5.689 2.232 1.00 96.50 109 TYR A CA 1
ATOM 820 C C . TYR A 1 109 ? -7.579 -5.168 1.716 1.00 96.50 109 TYR A C 1
ATOM 822 O O . TYR A 1 109 ? -6.508 -5.559 2.194 1.00 96.50 109 TYR A O 1
ATOM 830 N N . MET A 1 110 ? -7.640 -4.262 0.746 1.00 95.62 110 MET A N 1
ATOM 831 C CA . MET A 1 110 ? -6.487 -3.526 0.247 1.00 95.62 110 MET A CA 1
ATOM 832 C C . MET A 1 110 ? -6.555 -2.090 0.756 1.00 95.62 110 MET A C 1
ATOM 834 O O . MET A 1 110 ? -7.511 -1.372 0.483 1.00 95.62 110 MET A O 1
ATOM 838 N N . VAL A 1 111 ? -5.537 -1.674 1.499 1.00 94.69 111 VAL A N 1
ATOM 839 C CA . VAL A 1 111 ? -5.390 -0.310 2.005 1.00 94.69 111 VAL A CA 1
ATOM 840 C C . VAL A 1 111 ? -4.431 0.424 1.088 1.00 94.69 111 VAL A C 1
ATOM 842 O O . VAL A 1 111 ? -3.271 0.029 0.969 1.00 94.69 111 VAL A O 1
ATOM 845 N N . LYS A 1 112 ? -4.913 1.479 0.440 1.00 93.31 112 LYS A N 1
ATOM 846 C CA . LYS A 1 112 ? -4.128 2.359 -0.415 1.00 93.31 112 LYS A CA 1
ATOM 847 C C . LYS A 1 112 ? -3.875 3.681 0.300 1.00 93.31 112 LYS A C 1
ATOM 849 O O . LYS A 1 112 ? -4.786 4.276 0.857 1.00 93.31 112 LYS A O 1
ATOM 854 N N . VAL A 1 113 ? -2.631 4.135 0.276 1.00 92.12 113 VAL A N 1
ATOM 855 C CA . VAL A 1 113 ? -2.182 5.394 0.868 1.00 92.12 113 VAL A CA 1
ATOM 856 C C . VAL A 1 113 ? -1.643 6.271 -0.247 1.00 92.12 113 VAL A C 1
ATOM 858 O O . VAL A 1 113 ? -0.740 5.855 -0.972 1.00 92.12 113 VAL A O 1
ATOM 861 N N . LYS A 1 114 ? -2.175 7.487 -0.358 1.00 90.56 114 LYS A N 1
ATOM 862 C CA . LYS A 1 114 ? -1.750 8.492 -1.336 1.00 90.56 114 LYS A CA 1
ATOM 863 C C . LYS A 1 114 ? -1.345 9.778 -0.627 1.00 90.56 114 LYS A C 1
ATOM 865 O O . LYS A 1 114 ? -2.073 10.284 0.225 1.00 90.56 114 LYS A O 1
ATOM 870 N N . GLY A 1 115 ? -0.209 10.338 -1.008 1.00 88.25 115 GLY A N 1
ATOM 871 C CA . GLY A 1 115 ? 0.285 11.603 -0.481 1.00 88.25 115 GLY A CA 1
ATOM 872 C C . GLY A 1 115 ? 1.526 12.085 -1.220 1.00 88.25 115 GLY A C 1
ATOM 873 O O . GLY A 1 115 ? 1.971 11.486 -2.199 1.00 88.25 115 GLY A O 1
ATOM 874 N N . ILE A 1 116 ? 2.110 13.183 -0.745 1.00 84.69 116 ILE A N 1
ATOM 875 C CA . ILE A 1 116 ? 3.343 13.715 -1.328 1.00 84.69 116 ILE A CA 1
ATOM 876 C C . ILE A 1 116 ? 4.498 12.791 -0.923 1.00 84.69 116 ILE A C 1
ATOM 878 O O . ILE A 1 116 ? 4.788 12.622 0.260 1.00 84.69 116 ILE A O 1
ATOM 882 N N . GLY A 1 117 ? 5.143 12.170 -1.914 1.00 81.38 117 GLY A N 1
ATOM 883 C CA . GLY A 1 117 ? 6.237 11.215 -1.697 1.00 81.38 117 GLY A CA 1
ATOM 884 C C . GLY A 1 117 ? 5.792 9.780 -1.386 1.00 81.38 117 GLY A C 1
ATOM 885 O O . GLY A 1 117 ? 6.648 8.918 -1.170 1.00 81.38 117 GLY A O 1
ATOM 886 N N . ILE A 1 118 ? 4.480 9.496 -1.395 1.00 86.12 118 ILE A N 1
ATOM 887 C CA . ILE A 1 118 ? 3.954 8.151 -1.148 1.00 86.12 118 ILE A CA 1
ATOM 888 C C . ILE A 1 118 ? 2.745 7.805 -2.028 1.00 86.12 118 ILE A C 1
ATOM 890 O O . ILE A 1 118 ? 1.723 8.485 -2.020 1.00 86.12 118 ILE A O 1
ATOM 894 N N . ASP A 1 119 ? 2.858 6.697 -2.756 1.00 88.44 119 ASP A N 1
ATOM 895 C CA . ASP A 1 119 ? 1.731 5.961 -3.334 1.00 88.44 119 ASP A CA 1
ATOM 896 C C . ASP A 1 119 ? 1.996 4.482 -3.058 1.00 88.44 119 ASP A C 1
ATOM 898 O O . ASP A 1 119 ? 2.889 3.870 -3.649 1.00 88.44 119 ASP A O 1
ATOM 902 N N . ALA A 1 120 ? 1.303 3.943 -2.060 1.00 89.69 120 ALA A N 1
ATOM 903 C CA . ALA A 1 120 ? 1.551 2.606 -1.550 1.00 89.69 120 ALA A CA 1
ATOM 904 C C . ALA A 1 120 ? 0.238 1.869 -1.323 1.00 89.69 120 ALA A C 1
ATOM 906 O O . ALA A 1 120 ? -0.756 2.454 -0.899 1.00 89.69 120 ALA A O 1
ATOM 907 N N . ALA A 1 121 ? 0.245 0.564 -1.564 1.00 91.12 121 ALA A N 1
ATOM 908 C CA . ALA A 1 121 ? -0.870 -0.310 -1.247 1.00 91.12 121 ALA A CA 1
ATOM 909 C C . ALA A 1 121 ? -0.377 -1.482 -0.400 1.00 91.12 121 ALA A C 1
ATOM 911 O O . ALA A 1 121 ? 0.684 -2.047 -0.665 1.00 91.12 121 ALA A O 1
ATOM 912 N N . SER A 1 122 ? -1.147 -1.853 0.618 1.00 92.56 122 SER A N 1
ATOM 913 C CA . SER A 1 122 ? -0.852 -2.997 1.473 1.00 92.56 122 SER A CA 1
ATOM 914 C C . SER A 1 122 ? -2.119 -3.776 1.798 1.00 92.56 122 SER A C 1
ATOM 916 O O . SER A 1 122 ? -3.219 -3.230 1.870 1.00 92.56 122 SER A O 1
ATOM 918 N N . LYS A 1 123 ? -1.965 -5.087 1.962 1.00 93.75 123 LYS A N 1
ATOM 919 C CA . LYS A 1 123 ? -3.059 -6.006 2.273 1.00 93.75 123 LYS A CA 1
ATOM 920 C C . LYS A 1 123 ? -3.262 -6.073 3.784 1.00 93.75 123 LYS A C 1
ATOM 922 O O . LYS A 1 123 ? -2.314 -6.357 4.515 1.00 93.75 123 LYS A O 1
ATOM 927 N N . VAL A 1 124 ? -4.503 -5.928 4.236 1.00 95.69 124 VAL A N 1
ATOM 928 C CA . VAL A 1 124 ? -4.898 -6.116 5.638 1.00 95.69 124 VAL A CA 1
ATOM 929 C C . VAL A 1 124 ? -5.966 -7.200 5.750 1.00 95.69 124 VAL A C 1
ATOM 931 O O . VAL A 1 124 ? -6.834 -7.330 4.887 1.00 95.69 124 VAL A O 1
ATOM 934 N N . ILE A 1 125 ? -5.887 -8.008 6.802 1.00 97.19 125 ILE A N 1
ATOM 935 C CA . ILE A 1 125 ? -6.875 -9.036 7.127 1.00 97.19 125 ILE A CA 1
ATOM 936 C C . ILE A 1 125 ? -7.665 -8.536 8.333 1.00 97.19 125 ILE A C 1
ATOM 938 O O . ILE A 1 125 ? -7.071 -8.196 9.350 1.00 97.19 125 ILE A O 1
ATOM 942 N N . VAL A 1 126 ? -8.991 -8.501 8.236 1.00 97.06 126 VAL A N 1
ATOM 943 C CA . VAL A 1 126 ? -9.889 -8.176 9.351 1.00 97.06 126 VAL A CA 1
ATOM 944 C C . VAL A 1 126 ? -10.477 -9.473 9.895 1.00 97.06 126 VAL A C 1
ATOM 946 O O . VAL A 1 126 ? -11.026 -10.279 9.139 1.00 97.06 126 VAL A O 1
ATOM 949 N N . ARG A 1 127 ? -10.338 -9.687 11.205 1.00 95.50 127 ARG A N 1
ATOM 950 C CA . ARG A 1 127 ? -10.851 -10.854 11.928 1.00 95.50 127 ARG A CA 1
ATOM 951 C C . ARG A 1 127 ? -11.301 -10.446 13.334 1.00 95.50 127 ARG A C 1
ATOM 953 O O . ARG A 1 127 ? -10.470 -10.380 14.237 1.00 95.50 127 ARG A O 1
ATOM 960 N N . LYS A 1 128 ? -12.599 -10.195 13.487 1.00 88.69 128 LYS A N 1
ATOM 961 C CA . LYS A 1 128 ? -13.297 -9.936 14.755 1.00 88.69 128 LYS A CA 1
ATOM 962 C C . LYS A 1 128 ? -13.404 -11.201 15.601 1.00 88.69 128 LYS A C 1
ATOM 964 O O . LYS A 1 128 ? -13.634 -12.280 15.003 1.00 88.69 128 LYS A O 1
#

Mean predicted aligned error: 12.32 Å

Nearest PDB structures (foldseek):
  3sd2-assembly1_A-2  TM=7.774E-01  e=7.362E-03  Bacteroides thetaiotaomicron
  3hs0-assembly2_A  TM=6.820E-01  e=7.362E-03  Naja kaouthia
  8ayh-assembly1_B  TM=6.838E-01  e=1.177E-02  Naja kaouthia
  5j7k-assembly1_A  TM=6.375E-01  e=1.489E-02  synthetic construct
  6ffy-assembly1_A-2  TM=5.416E-01  e=3.544E-01  Mus musculus

pLDDT: mean 85.71, std 12.7, range [47.09, 97.19]

Sequence (128 aa):
MIWRTFAKRGLGVNASAGSKTNINDQVEDFSVPAGCALATDEVKTVKSNISIYPNPAKN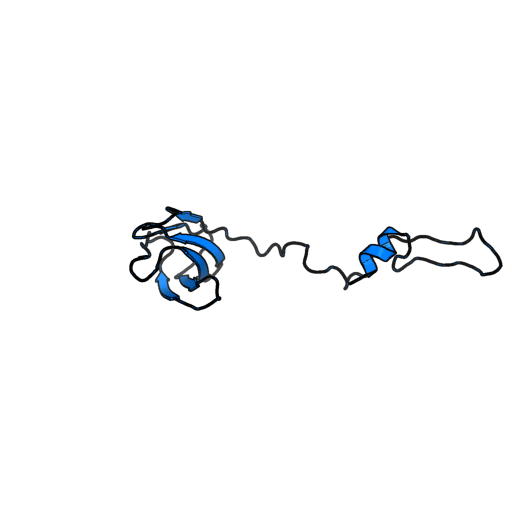EFFINFPSNTLGKVSVEIYDMSGKLVSSEDKISPDAKKAISTDRLINGTYMVKVKGIGIDAASKVIVRK

Solvent-accessible surface area (backbone atoms only — not comparable to full-atom values): 7541 Å² total; per-residue (Å²): 129,69,58,68,63,39,6,75,71,33,54,13,78,77,36,39,81,54,49,98,90,43,90,86,57,54,40,73,19,64,49,67,59,88,90,66,72,64,82,76,63,70,74,77,59,75,76,51,65,60,47,67,41,57,68,68,17,53,58,45,31,35,66,48,64,51,90,69,56,43,70,53,28,35,40,37,32,22,41,86,88,66,48,79,76,48,74,48,72,70,44,46,66,88,52,86,58,76,46,77,35,80,92,54,70,73,45,59,33,40,40,36,38,44,42,51,77,34,73,32,74,45,80,44,36,36,53,114